Protein AF-A0A2E5SF88-F1 (afdb_monomer_lite)

Radius of gyration: 37.9 Å; chains: 1; bounding box: 74×39×95 Å

pLDDT: mean 88.35, std 12.64, range [37.78, 98.62]

Sequence (182 aa):
MEGINTLEENKKTLNQILDDYHNIEAKIIENEGEIDTSIEDLLNINKAELENKLDGYEGFVKYLDGQINYLKNMEAHYLKRRKILEKTVNNCKQSMVRALSLIESTKVKTPNYNFSLCESESWSASLDGIDRDERARLIKDGFAENIFKLSMSSLKTHYKSSPEKDVPEWIEVTKKPYIRVS

Secondary structure (DSSP, 8-state):
-------------HHHHHHHHHHHHHHHHHTTT---HHHHHHHHHHHHHHHHHHHHHHHHHHHHHHHHHHHHHHHHHHHHHHHHHHHHHHHHHHHHHHHHHHTT-SEEE-SS-EEEEEEEEEEEE-GGG--HHHHHHHHHTTSB-TT--B-HHHHHHHHTTS-GGGS-TTEEEEEEEEEEE-

Structure (mmCIF, N/CA/C/O backbone):
data_AF-A0A2E5SF88-F1
#
_entry.id   AF-A0A2E5SF88-F1
#
loop_
_atom_site.group_PDB
_atom_site.id
_atom_site.type_symbol
_atom_site.label_atom_id
_atom_site.label_alt_id
_atom_site.label_comp_id
_atom_site.label_asym_id
_atom_site.label_entity_id
_atom_site.label_seq_id
_atom_site.pdbx_PDB_ins_code
_atom_site.Cartn_x
_atom_site.Cartn_y
_atom_site.Cartn_z
_atom_site.occupancy
_atom_site.B_iso_or_equiv
_atom_site.auth_seq_id
_atom_site.auth_comp_id
_atom_site.auth_asym_id
_atom_site.auth_atom_id
_atom_site.pdbx_PDB_model_num
ATOM 1 N N . MET A 1 1 ? 13.553 14.191 47.205 1.00 39.94 1 MET A N 1
ATOM 2 C CA . MET A 1 1 ? 12.715 14.366 46.001 1.00 39.94 1 MET A CA 1
ATOM 3 C C . MET A 1 1 ? 11.989 13.048 45.776 1.00 39.94 1 MET A C 1
ATOM 5 O O . MET A 1 1 ? 12.361 12.288 44.900 1.00 39.94 1 MET A O 1
ATOM 9 N N . GLU A 1 2 ? 11.210 12.558 46.741 1.00 37.78 2 GLU A N 1
ATOM 10 C CA . GLU A 1 2 ? 9.872 13.042 47.139 1.00 37.78 2 GLU A CA 1
ATOM 11 C C . GLU A 1 2 ? 8.909 13.158 45.953 1.00 37.78 2 GLU A C 1
ATOM 13 O O . GLU A 1 2 ? 9.062 14.050 45.126 1.00 37.78 2 GLU A O 1
ATOM 18 N N . GLY A 1 3 ? 7.909 12.268 45.934 1.00 40.03 3 GLY A N 1
ATOM 19 C CA . GLY A 1 3 ? 6.603 12.564 45.348 1.00 40.03 3 GLY A CA 1
ATOM 20 C C . GLY A 1 3 ? 6.254 11.922 44.005 1.00 40.03 3 GLY A C 1
ATOM 21 O O . GLY A 1 3 ? 5.813 12.634 43.116 1.00 40.03 3 GLY A O 1
ATOM 22 N N . ILE A 1 4 ? 6.369 10.599 43.849 1.00 39.62 4 ILE A N 1
ATOM 23 C CA . ILE A 1 4 ? 5.567 9.873 42.841 1.00 39.62 4 ILE A CA 1
ATOM 24 C C . ILE A 1 4 ? 4.894 8.697 43.539 1.00 39.62 4 ILE A C 1
ATOM 26 O O . ILE A 1 4 ? 5.269 7.543 43.363 1.00 39.62 4 ILE A O 1
ATOM 30 N N . ASN A 1 5 ? 3.964 9.004 44.436 1.00 46.41 5 ASN A N 1
ATOM 31 C CA . ASN A 1 5 ? 3.056 7.997 44.957 1.00 46.41 5 ASN A CA 1
ATOM 32 C C . ASN A 1 5 ? 1.759 8.664 45.409 1.00 46.41 5 ASN A C 1
ATOM 34 O O . ASN A 1 5 ? 1.515 8.804 46.601 1.00 46.41 5 ASN A O 1
ATOM 38 N N . THR A 1 6 ? 0.962 9.131 44.453 1.00 39.78 6 THR A N 1
ATOM 39 C CA . THR A 1 6 ? -0.449 9.441 44.681 1.00 39.78 6 THR A CA 1
ATOM 40 C C . THR A 1 6 ? -1.218 9.261 43.373 1.00 39.78 6 THR A C 1
ATOM 42 O O . THR A 1 6 ? -0.854 9.842 42.353 1.00 39.78 6 THR A O 1
ATOM 45 N N . LEU A 1 7 ? -2.304 8.482 43.457 1.00 40.97 7 LEU A N 1
ATOM 46 C CA . LEU A 1 7 ? -3.331 8.210 42.439 1.00 40.97 7 LEU A CA 1
ATOM 47 C C . LEU A 1 7 ? -3.092 7.009 41.500 1.00 40.97 7 LEU A C 1
ATOM 49 O O . LEU A 1 7 ? -3.362 7.082 40.304 1.00 40.97 7 LEU A O 1
ATOM 53 N N . GLU A 1 8 ? -2.760 5.838 42.054 1.00 44.81 8 GLU A N 1
ATOM 54 C CA . GLU A 1 8 ? -3.466 4.624 41.600 1.00 44.81 8 GLU A CA 1
ATOM 55 C C . GLU A 1 8 ? -4.914 4.691 42.125 1.00 44.81 8 GLU A C 1
ATOM 57 O O . GLU A 1 8 ? -5.318 3.963 43.028 1.00 44.81 8 GLU A O 1
ATOM 62 N N . GLU A 1 9 ? -5.704 5.632 41.601 1.00 54.59 9 GLU A N 1
ATOM 63 C CA . GLU A 1 9 ? -7.156 5.523 41.696 1.00 54.59 9 GLU A CA 1
ATOM 64 C C . GLU A 1 9 ? -7.544 4.316 40.854 1.00 54.59 9 GLU A C 1
ATOM 66 O O . GLU A 1 9 ? -7.253 4.253 39.657 1.00 54.59 9 GLU A O 1
ATOM 71 N N . ASN A 1 10 ? -8.141 3.327 41.505 1.00 55.62 10 ASN A N 1
ATOM 72 C CA . ASN A 1 10 ? -8.616 2.089 40.915 1.00 55.62 10 ASN A CA 1
ATOM 73 C C . ASN A 1 10 ? -9.666 2.411 39.830 1.00 55.62 10 ASN A C 1
ATOM 75 O O . ASN A 1 10 ? -10.862 2.470 40.102 1.00 55.62 10 ASN A O 1
ATOM 79 N N . LYS A 1 11 ? -9.212 2.726 38.607 1.00 72.62 11 LYS A N 1
ATOM 80 C CA . LYS A 1 11 ? -10.065 3.177 37.502 1.00 72.62 11 LYS A CA 1
ATOM 81 C C . LYS A 1 11 ? -10.934 2.019 37.050 1.00 72.62 11 LYS A C 1
ATOM 83 O O . LYS A 1 11 ? -10.500 1.205 36.229 1.00 72.62 11 LYS A O 1
ATOM 88 N N . LYS A 1 12 ? -12.172 1.990 37.543 1.00 86.94 12 LYS A N 1
ATOM 89 C CA . LYS A 1 12 ? -13.183 1.024 37.122 1.00 86.94 12 LYS A CA 1
ATOM 90 C C . LYS A 1 12 ? -13.226 0.916 35.597 1.00 86.94 12 LYS A C 1
ATOM 92 O O . LYS A 1 12 ? -13.064 1.880 34.830 1.00 86.94 12 LYS A O 1
ATOM 97 N N . THR A 1 13 ? -13.371 -0.310 35.130 1.00 92.00 13 THR A N 1
ATOM 98 C CA . THR A 1 13 ? -13.695 -0.595 33.737 1.00 92.00 13 THR A CA 1
ATOM 99 C C . THR A 1 13 ? -15.123 -0.144 33.451 1.00 92.00 13 THR A C 1
ATOM 101 O O . THR A 1 13 ? -15.927 0.004 34.366 1.00 92.00 13 THR A O 1
ATOM 104 N N . LEU A 1 14 ? -15.451 0.062 32.172 1.00 93.25 14 LEU A N 1
ATOM 105 C CA . LEU A 1 14 ? -16.822 0.409 31.797 1.00 93.25 14 LEU A CA 1
ATOM 106 C C . LEU A 1 14 ? -17.813 -0.662 32.276 1.00 93.25 14 LEU A C 1
ATOM 108 O O . LEU A 1 14 ? -18.865 -0.322 32.790 1.00 93.25 14 LEU A O 1
ATOM 112 N N . ASN A 1 15 ? -17.444 -1.941 32.179 1.00 94.75 15 ASN A N 1
ATOM 113 C CA . ASN A 1 15 ? -18.294 -3.035 32.644 1.00 94.75 15 ASN A CA 1
ATOM 114 C C . ASN A 1 15 ? -18.521 -2.973 34.157 1.00 94.75 15 ASN A C 1
ATOM 116 O O . ASN A 1 15 ? -19.655 -3.089 34.583 1.00 94.75 15 ASN A O 1
ATOM 120 N N . GLN A 1 16 ? -17.484 -2.687 34.949 1.00 95.94 16 GLN A N 1
ATOM 121 C CA . GLN A 1 16 ? -17.639 -2.519 36.400 1.00 95.94 16 GLN A CA 1
ATOM 122 C C . GLN A 1 16 ? -18.570 -1.349 36.759 1.00 95.94 16 GLN A C 1
ATOM 124 O O . GLN A 1 16 ? -19.385 -1.481 37.659 1.00 95.94 16 GLN A O 1
ATOM 129 N N . ILE A 1 17 ? -18.495 -0.232 36.027 1.00 95.44 17 ILE A N 1
ATOM 130 C CA . ILE A 1 17 ? -19.409 0.917 36.192 1.00 95.44 17 ILE A CA 1
ATOM 131 C C . ILE A 1 17 ? -20.860 0.515 35.858 1.00 95.44 17 ILE A C 1
ATOM 133 O O . ILE A 1 17 ? -21.802 0.933 36.528 1.00 95.44 17 ILE A O 1
ATOM 137 N N . LEU A 1 18 ? -21.064 -0.311 34.828 1.00 95.62 18 LEU A N 1
ATOM 138 C CA . LEU A 1 18 ? -22.392 -0.816 34.460 1.00 95.62 18 LEU A CA 1
ATOM 139 C C . LEU A 1 18 ? -22.927 -1.832 35.478 1.00 95.62 18 LEU A C 1
ATOM 141 O O . LEU A 1 18 ? -24.095 -1.757 35.852 1.00 95.62 18 LEU A O 1
ATOM 145 N N . ASP A 1 19 ? -22.073 -2.724 35.974 1.00 96.94 19 ASP A N 1
ATOM 146 C CA . ASP A 1 19 ? -22.414 -3.657 37.050 1.00 96.94 19 ASP A CA 1
ATOM 147 C C . ASP A 1 19 ? -22.826 -2.890 38.317 1.00 96.94 19 ASP A C 1
ATOM 149 O O . ASP A 1 19 ? -23.793 -3.255 38.983 1.00 96.94 19 ASP A O 1
ATOM 153 N N . ASP A 1 20 ? -22.163 -1.769 38.615 1.00 95.88 20 ASP A N 1
ATOM 154 C CA . ASP A 1 20 ? -22.541 -0.889 39.720 1.00 95.88 20 ASP A CA 1
ATOM 155 C C . ASP A 1 20 ? -23.920 -0.248 39.517 1.00 95.88 20 ASP A C 1
ATOM 157 O O . ASP A 1 20 ? -24.683 -0.149 40.478 1.00 95.88 20 ASP A O 1
ATOM 161 N N . TYR A 1 21 ? -24.301 0.111 38.286 1.00 96.94 21 TYR A N 1
ATOM 162 C CA . TYR A 1 21 ? -25.668 0.566 38.003 1.00 96.94 21 TYR A CA 1
ATOM 163 C C . TYR A 1 21 ? -26.703 -0.529 38.272 1.00 96.94 21 TYR A C 1
ATOM 165 O O . TYR A 1 21 ? -27.726 -0.242 38.892 1.00 96.94 21 TYR A O 1
ATOM 173 N N . HIS A 1 22 ? -26.428 -1.775 37.883 1.00 95.94 22 HIS A N 1
ATOM 174 C CA . HIS A 1 22 ? -27.310 -2.907 38.187 1.00 95.94 22 HIS A CA 1
ATOM 175 C C . HIS A 1 22 ? -27.406 -3.186 39.692 1.00 95.94 22 HIS A C 1
ATOM 177 O O . HIS A 1 22 ? -28.482 -3.484 40.208 1.00 95.94 22 HIS A O 1
ATOM 183 N N . ASN A 1 23 ? -26.303 -3.033 40.427 1.00 95.94 23 ASN A N 1
ATOM 184 C CA . ASN A 1 23 ? -26.305 -3.168 41.882 1.00 95.94 23 ASN A CA 1
ATOM 185 C C . ASN A 1 23 ? -27.108 -2.049 42.564 1.00 95.94 23 ASN A C 1
ATOM 187 O O . ASN A 1 23 ? -27.794 -2.297 43.554 1.00 95.94 23 ASN A O 1
ATOM 191 N N . ILE A 1 24 ? -27.033 -0.817 42.053 1.00 95.56 24 ILE A N 1
ATOM 192 C CA . ILE A 1 24 ? -27.845 0.302 42.545 1.00 95.56 24 ILE A CA 1
ATOM 193 C C . ILE A 1 24 ? -29.329 0.060 42.241 1.00 95.56 24 ILE A C 1
ATOM 195 O O . ILE A 1 24 ? -30.166 0.265 43.115 1.00 95.56 24 ILE A O 1
ATOM 199 N N . GLU A 1 25 ? -29.658 -0.426 41.043 1.00 94.75 25 GLU A N 1
ATOM 200 C CA . GLU A 1 25 ? -31.023 -0.804 40.660 1.00 94.75 25 GLU A CA 1
ATOM 201 C C . GLU A 1 25 ? -31.607 -1.855 41.615 1.00 94.75 25 GLU A C 1
ATOM 203 O O . GLU A 1 25 ? -32.716 -1.678 42.120 1.00 94.75 25 GLU A O 1
ATOM 208 N N . ALA A 1 26 ? -30.839 -2.899 41.946 1.00 95.38 26 ALA A N 1
ATOM 209 C CA . ALA A 1 26 ? -31.253 -3.905 42.923 1.00 95.38 26 ALA A CA 1
ATOM 210 C C . ALA A 1 26 ? -31.551 -3.290 44.303 1.00 95.38 26 ALA A C 1
ATOM 212 O O . ALA A 1 26 ? -32.580 -3.600 44.897 1.00 95.38 26 ALA A O 1
ATOM 213 N N . LYS A 1 27 ? -30.712 -2.359 44.780 1.00 93.94 27 LYS A N 1
ATOM 214 C CA . LYS A 1 27 ? -30.933 -1.655 46.057 1.00 93.94 27 LYS A CA 1
ATOM 215 C C . LYS A 1 27 ? -32.193 -0.793 46.054 1.00 93.94 27 LYS A C 1
ATOM 217 O O . LYS A 1 27 ? -32.887 -0.739 47.061 1.00 93.94 27 LYS A O 1
ATOM 222 N N . ILE A 1 28 ? -32.502 -0.135 44.937 1.00 94.69 28 ILE A N 1
ATOM 223 C CA . ILE A 1 28 ? -33.742 0.642 44.793 1.00 94.69 28 ILE A CA 1
ATOM 224 C C . ILE A 1 28 ? -34.957 -0.285 44.901 1.00 94.69 28 ILE A C 1
ATOM 226 O O . ILE A 1 28 ? -35.923 0.049 45.581 1.00 94.69 28 ILE A O 1
ATOM 230 N N . ILE A 1 29 ? -34.905 -1.459 44.265 1.00 94.44 29 ILE A N 1
ATOM 231 C CA . ILE A 1 29 ? -35.978 -2.462 44.337 1.00 94.44 29 ILE A CA 1
ATOM 232 C C . ILE A 1 29 ? -36.143 -2.984 45.770 1.00 94.44 29 ILE A C 1
ATOM 234 O O . ILE A 1 29 ? -37.269 -3.097 46.252 1.00 94.44 29 ILE A O 1
ATOM 238 N N . GLU A 1 30 ? -35.036 -3.286 46.453 1.00 93.69 30 GLU A N 1
ATOM 239 C CA . GLU A 1 30 ? -35.035 -3.729 47.854 1.00 93.69 30 GLU A CA 1
ATOM 240 C C . GLU A 1 30 ? -35.595 -2.665 48.807 1.00 93.69 30 GLU A C 1
ATOM 242 O O . GLU A 1 30 ? -36.241 -3.017 49.791 1.00 93.69 30 GLU A O 1
ATOM 247 N N . ASN A 1 31 ? -35.411 -1.381 48.488 1.00 92.69 31 ASN A N 1
ATOM 248 C CA . ASN A 1 31 ? -35.942 -0.253 49.253 1.00 92.69 31 ASN A CA 1
ATOM 249 C C . ASN A 1 31 ? -37.356 0.173 48.810 1.00 92.69 31 ASN A C 1
ATOM 251 O O . ASN A 1 31 ? -37.718 1.342 48.905 1.00 92.69 31 ASN A O 1
ATOM 255 N N . GLU A 1 32 ? -38.140 -0.755 48.250 1.00 93.31 32 GLU A N 1
ATOM 256 C CA . GLU A 1 32 ? -39.517 -0.533 47.773 1.00 93.31 32 GLU A CA 1
ATOM 257 C C . GLU A 1 32 ? -39.667 0.630 46.766 1.00 93.31 32 GLU A C 1
ATOM 259 O O . GLU A 1 32 ? -40.743 1.207 46.600 1.00 93.31 32 GLU A O 1
ATOM 264 N N . GLY A 1 33 ? -38.592 0.963 46.049 1.00 88.75 33 GLY A N 1
ATOM 265 C CA . GLY A 1 33 ? -38.547 2.071 45.098 1.00 88.75 33 GLY A CA 1
ATOM 266 C C . GLY A 1 33 ? -38.230 3.438 45.712 1.00 88.75 33 GLY A C 1
ATOM 267 O O . GLY A 1 33 ? -38.213 4.426 44.976 1.00 88.75 33 GLY A O 1
ATOM 268 N N . GLU A 1 34 ? -37.964 3.528 47.018 1.00 92.00 34 GLU A N 1
ATOM 269 C CA . GLU A 1 34 ? -37.548 4.773 47.665 1.00 92.00 34 GLU A CA 1
ATOM 270 C C . GLU A 1 34 ? -36.057 5.051 47.408 1.00 92.00 34 GLU A C 1
ATOM 272 O O . GLU A 1 34 ? -35.184 4.218 47.662 1.00 92.00 34 GLU A O 1
ATOM 277 N N . ILE A 1 35 ? -35.756 6.245 46.894 1.00 91.62 35 ILE A N 1
ATOM 278 C CA . ILE A 1 35 ? -34.385 6.717 46.681 1.00 91.62 35 ILE A CA 1
ATOM 279 C C . ILE A 1 35 ? -34.006 7.574 47.882 1.00 91.62 35 ILE A C 1
ATOM 281 O O . ILE A 1 35 ? -34.397 8.738 47.976 1.00 91.62 35 ILE A O 1
ATOM 285 N N . ASP A 1 36 ? -33.262 6.979 48.807 1.00 92.12 36 ASP A N 1
ATOM 286 C CA . ASP A 1 36 ? -32.680 7.708 49.925 1.00 92.12 36 ASP A CA 1
ATOM 287 C C . ASP A 1 36 ? -31.394 8.451 49.513 1.00 92.12 36 ASP A C 1
ATOM 289 O O . ASP A 1 36 ? -30.867 8.301 48.404 1.00 92.12 36 ASP A O 1
ATOM 293 N N . THR A 1 37 ? -30.859 9.251 50.436 1.00 93.12 37 THR A N 1
ATOM 294 C CA . THR A 1 37 ? -29.630 10.024 50.210 1.00 93.12 37 THR A CA 1
ATOM 295 C C . THR A 1 37 ? -28.428 9.131 49.879 1.00 93.12 37 THR A C 1
ATOM 297 O O . THR A 1 37 ? -27.573 9.526 49.093 1.00 93.12 37 THR A O 1
ATOM 300 N N . SER A 1 38 ? -28.364 7.907 50.415 1.00 93.31 38 SER A N 1
ATOM 301 C CA . SER A 1 38 ? -27.259 6.988 50.129 1.00 93.31 38 SER A CA 1
ATOM 302 C C . SER A 1 38 ? -27.312 6.461 48.695 1.00 93.31 38 SER A C 1
ATOM 304 O O . SER A 1 38 ? -26.264 6.291 48.070 1.00 93.31 38 SER A O 1
ATOM 306 N N . ILE A 1 39 ? -28.501 6.151 48.179 1.00 93.38 39 ILE A N 1
ATOM 307 C CA . ILE A 1 39 ? -28.696 5.700 46.797 1.00 93.38 39 ILE A CA 1
ATOM 308 C C . ILE A 1 39 ? -28.409 6.851 45.829 1.00 93.38 39 ILE A C 1
ATOM 310 O O . ILE A 1 39 ? -27.750 6.642 44.808 1.00 93.38 39 ILE A O 1
ATOM 314 N N . GLU A 1 40 ? -28.851 8.064 46.159 1.00 94.81 40 GLU A N 1
ATOM 315 C CA . GLU A 1 40 ? -28.583 9.259 45.356 1.00 94.81 40 GLU A CA 1
ATOM 316 C C . GLU A 1 40 ? -27.076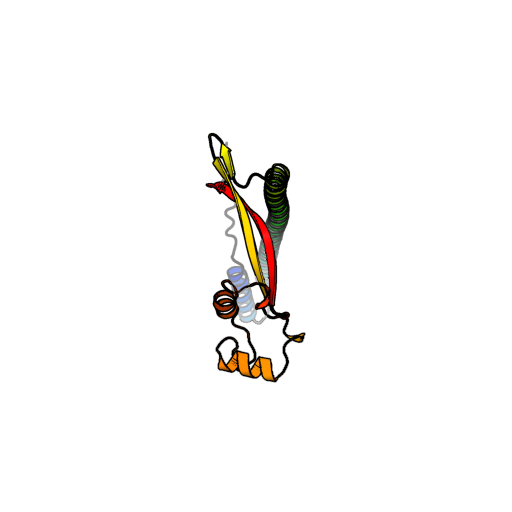 9.548 45.245 1.00 94.81 40 GLU A C 1
ATOM 318 O O . GLU A 1 40 ? -26.567 9.784 44.145 1.00 94.81 40 GLU A O 1
ATOM 323 N N . ASP A 1 41 ? -26.330 9.423 46.345 1.00 95.44 41 ASP A N 1
ATOM 324 C CA . ASP A 1 41 ? -24.871 9.562 46.342 1.00 95.44 41 ASP A CA 1
ATOM 325 C C . ASP A 1 41 ? -24.188 8.501 45.461 1.00 95.44 41 ASP A C 1
ATOM 327 O O . ASP A 1 41 ? -23.302 8.828 44.666 1.00 95.44 41 ASP A O 1
ATOM 331 N N . LEU A 1 42 ? -24.622 7.235 45.537 1.00 94.62 42 LEU A N 1
ATOM 332 C CA . LEU A 1 42 ? -24.092 6.158 44.691 1.00 94.62 42 LEU A CA 1
ATOM 333 C C . LEU A 1 42 ? -24.354 6.411 43.200 1.00 94.62 42 LEU A C 1
ATOM 335 O O . LEU A 1 42 ? -23.460 6.199 42.377 1.00 94.62 42 LEU A O 1
ATOM 339 N N . LEU A 1 43 ? -25.549 6.894 42.849 1.00 95.12 43 LEU A N 1
ATOM 340 C CA . LEU A 1 43 ? -25.894 7.270 41.475 1.00 95.12 43 LEU A CA 1
ATOM 341 C C . LEU A 1 43 ? -25.006 8.406 40.962 1.00 95.12 43 LEU A C 1
ATOM 343 O O . LEU A 1 43 ? -24.505 8.334 39.837 1.00 95.12 43 LEU A O 1
ATOM 347 N N . ASN A 1 44 ? -24.789 9.434 41.784 1.00 96.50 44 ASN A N 1
ATOM 348 C CA . ASN A 1 44 ? -23.958 10.580 41.428 1.00 96.50 44 ASN A CA 1
ATOM 349 C C . ASN A 1 44 ? -22.489 10.185 41.230 1.00 96.50 44 ASN A C 1
ATOM 351 O O . ASN A 1 44 ? -21.874 10.597 40.243 1.00 96.50 44 ASN A O 1
ATOM 355 N N . ILE A 1 45 ? -21.943 9.345 42.115 1.00 94.75 45 ILE A N 1
ATOM 356 C CA . ILE A 1 45 ? -20.577 8.822 41.986 1.00 94.75 45 ILE A CA 1
ATOM 357 C C . ILE A 1 45 ? -20.440 8.006 40.700 1.00 94.75 45 ILE A C 1
ATOM 359 O O . ILE A 1 45 ? -19.554 8.286 39.892 1.00 94.75 45 ILE A O 1
ATOM 363 N N . ASN A 1 46 ? -21.335 7.043 40.467 1.00 94.56 46 ASN A N 1
ATOM 364 C CA . ASN A 1 46 ? -21.231 6.161 39.306 1.00 94.56 46 ASN A CA 1
ATOM 365 C C . ASN A 1 46 ? -21.407 6.931 37.984 1.00 94.56 46 ASN A C 1
ATOM 367 O O . ASN A 1 46 ? -20.745 6.643 36.986 1.00 94.56 46 ASN A O 1
ATOM 371 N N . LYS A 1 47 ? -22.242 7.980 37.988 1.00 96.19 47 LYS A N 1
ATOM 372 C CA . LYS A 1 47 ? -22.375 8.907 36.859 1.00 96.19 47 LYS A CA 1
ATOM 373 C C . LYS A 1 47 ? -21.071 9.649 36.575 1.00 96.19 47 LYS A C 1
ATOM 375 O O . LYS A 1 47 ? -20.641 9.677 35.424 1.00 96.19 47 LYS A O 1
ATOM 380 N N . ALA A 1 48 ? -20.428 10.215 37.595 1.00 95.06 48 ALA A N 1
ATOM 381 C CA . ALA A 1 48 ? -19.148 10.900 37.425 1.00 95.06 48 ALA A CA 1
ATOM 382 C C . ALA A 1 48 ? -18.050 9.939 36.928 1.00 95.06 48 ALA A C 1
ATOM 384 O O . ALA A 1 48 ? -17.241 10.295 36.070 1.00 95.06 48 ALA A O 1
ATOM 385 N N . GLU A 1 49 ? -18.032 8.700 37.424 1.00 94.38 49 GLU A N 1
ATOM 386 C CA . GLU A 1 49 ? -17.117 7.657 36.951 1.00 94.38 49 GLU A CA 1
ATOM 387 C C . GLU A 1 49 ? -17.357 7.311 35.474 1.00 94.38 49 GLU A C 1
ATOM 389 O O . GLU A 1 49 ? -16.396 7.220 34.702 1.00 94.38 49 GLU A O 1
ATOM 394 N N . LEU A 1 50 ? -18.622 7.178 35.057 1.00 95.12 50 LEU A N 1
ATOM 395 C CA . LEU A 1 50 ? -18.993 6.943 33.662 1.00 95.12 50 LEU A CA 1
ATOM 396 C C . LEU A 1 50 ? -18.558 8.101 32.757 1.00 95.12 50 LEU A C 1
ATOM 398 O O . LEU A 1 50 ? -17.918 7.864 31.733 1.00 95.12 50 LEU A O 1
ATOM 402 N N . GLU A 1 51 ? -18.869 9.341 33.136 1.00 96.12 51 GLU A N 1
ATOM 403 C CA . GLU A 1 51 ? -18.503 10.544 32.379 1.00 96.12 51 GLU A CA 1
ATOM 404 C C . GLU A 1 51 ? -16.986 10.622 32.164 1.00 96.12 51 GLU A C 1
ATOM 406 O O . GLU A 1 51 ? -16.523 10.732 31.026 1.00 96.12 51 GLU A O 1
ATOM 411 N N . ASN A 1 52 ? -16.204 10.443 33.231 1.00 93.75 52 ASN A N 1
ATOM 412 C CA . ASN A 1 52 ? -14.743 10.421 33.157 1.00 93.75 52 ASN A CA 1
ATOM 413 C C . ASN A 1 52 ? -14.217 9.281 32.270 1.00 93.75 52 ASN A C 1
ATOM 415 O O . ASN A 1 52 ? -13.223 9.444 31.553 1.00 93.75 52 ASN A O 1
ATOM 419 N N . LYS A 1 53 ? -14.861 8.106 32.304 1.00 94.44 53 LYS A N 1
ATOM 420 C CA . LYS A 1 53 ? -14.455 6.961 31.481 1.00 94.44 53 LYS A CA 1
ATOM 421 C C . LYS A 1 53 ? -14.684 7.226 29.997 1.00 94.44 53 LYS A C 1
ATOM 423 O O . LYS A 1 53 ? -13.811 6.912 29.186 1.00 94.44 53 LYS A O 1
ATOM 428 N N . LEU A 1 54 ? -15.836 7.799 29.656 1.00 95.88 54 LEU A N 1
ATOM 429 C CA . LEU A 1 54 ? -16.193 8.135 28.281 1.00 95.88 54 LEU A CA 1
ATOM 430 C C . LEU A 1 54 ? -15.307 9.255 27.726 1.00 95.88 54 LEU A C 1
ATOM 432 O O . LEU A 1 54 ? -14.824 9.127 26.602 1.00 95.88 54 LEU A O 1
ATOM 436 N N . ASP A 1 55 ? -15.014 10.289 28.519 1.00 96.12 55 ASP A N 1
ATOM 437 C CA . ASP A 1 55 ? -14.093 11.359 28.113 1.00 96.12 55 ASP A CA 1
ATOM 438 C C . ASP A 1 55 ? -12.678 10.814 27.848 1.00 96.12 55 ASP A C 1
ATOM 440 O O . ASP A 1 55 ? -12.052 11.117 26.830 1.00 96.12 55 ASP A O 1
ATOM 444 N N . GLY A 1 56 ? -12.207 9.894 28.698 1.00 94.19 56 GLY A N 1
ATOM 445 C CA . GLY A 1 56 ? -10.939 9.197 28.485 1.00 94.19 56 GLY A CA 1
ATOM 446 C C . GLY A 1 56 ? -10.898 8.389 27.181 1.00 94.19 56 GLY A C 1
ATOM 447 O O . GLY A 1 56 ? -9.884 8.408 26.477 1.00 94.19 56 GLY A O 1
ATOM 448 N N . TYR A 1 57 ? -11.988 7.699 26.832 1.00 96.25 57 TYR A N 1
ATOM 449 C CA . TYR A 1 57 ? -12.090 6.999 25.550 1.00 96.25 57 TYR A CA 1
ATOM 450 C C . TYR A 1 57 ? -12.081 7.963 24.369 1.00 96.25 57 TYR A C 1
ATOM 452 O O . TYR A 1 57 ? -11.312 7.745 23.436 1.00 96.25 57 TYR A O 1
ATOM 460 N N . GLU A 1 58 ? -12.854 9.044 24.416 1.00 97.50 58 GLU A N 1
ATOM 461 C CA . GLU A 1 58 ? -12.888 10.041 23.344 1.00 97.50 58 GLU A CA 1
ATOM 462 C C . GLU A 1 58 ? -11.521 10.715 23.144 1.00 97.50 58 GLU A C 1
ATOM 464 O O . GLU A 1 58 ? -11.060 10.894 22.014 1.00 97.50 58 GLU A O 1
ATOM 469 N N . GLY A 1 59 ? -10.816 11.031 24.234 1.00 97.62 59 GLY A N 1
ATOM 470 C CA . GLY A 1 59 ? -9.448 11.544 24.177 1.00 97.62 59 GLY A CA 1
ATOM 471 C C . GLY A 1 59 ? -8.490 10.575 23.477 1.00 97.62 59 GLY A C 1
ATOM 472 O O . GLY A 1 59 ? -7.684 10.986 22.636 1.00 97.62 59 GLY A O 1
ATOM 473 N N . PHE A 1 60 ? -8.605 9.276 23.766 1.00 97.62 60 PHE A N 1
ATOM 474 C CA . PHE A 1 60 ? -7.791 8.252 23.113 1.00 97.62 60 PHE A CA 1
ATOM 475 C C . PHE A 1 60 ? -8.171 8.045 21.640 1.00 97.62 60 PHE A C 1
ATOM 477 O O . PHE A 1 60 ? -7.281 7.926 20.798 1.00 97.62 60 PHE A O 1
ATOM 484 N N . VAL A 1 61 ? -9.464 8.077 21.304 1.00 98.38 61 VAL A N 1
ATOM 485 C CA . VAL A 1 61 ? -9.953 8.031 19.915 1.00 98.38 61 VAL A CA 1
ATOM 486 C C . VAL A 1 61 ? -9.369 9.190 19.108 1.00 98.38 61 VAL A C 1
ATOM 488 O O . VAL A 1 61 ? -8.727 8.954 18.086 1.00 98.38 61 VAL A O 1
ATOM 491 N N . LYS A 1 62 ? -9.464 10.428 19.609 1.00 98.44 62 LYS A N 1
ATOM 492 C CA . LYS A 1 62 ? -8.872 11.613 18.961 1.00 98.44 62 LYS A CA 1
ATOM 493 C C . LYS A 1 62 ? -7.365 11.489 18.763 1.00 98.44 62 LYS A C 1
ATOM 495 O O . LYS A 1 62 ? -6.839 11.884 17.719 1.00 98.44 62 LYS A O 1
ATOM 500 N N . TYR A 1 63 ? -6.657 10.943 19.752 1.00 98.06 63 TYR A N 1
ATOM 501 C CA . TYR A 1 63 ? -5.228 10.671 19.627 1.00 98.06 63 TYR A CA 1
ATOM 502 C C . TYR A 1 63 ? -4.943 9.690 18.482 1.00 98.06 63 TYR A C 1
ATOM 504 O O . TYR A 1 63 ? -4.100 9.980 17.627 1.00 98.06 63 TYR A O 1
ATOM 512 N N . LEU A 1 64 ? -5.661 8.563 18.431 1.00 98.50 64 LEU A N 1
ATOM 513 C CA . LEU A 1 64 ? -5.505 7.557 17.381 1.00 98.50 64 LEU A CA 1
ATOM 514 C C . LEU A 1 64 ? -5.849 8.117 15.997 1.00 98.50 64 LEU A C 1
ATOM 516 O O . LEU A 1 64 ? -5.086 7.900 15.056 1.00 98.50 64 LEU A O 1
ATOM 520 N N . ASP A 1 65 ? -6.917 8.901 15.872 1.00 98.62 65 ASP A N 1
ATOM 521 C CA . ASP A 1 65 ? -7.276 9.580 14.623 1.00 98.62 65 ASP A CA 1
ATOM 522 C C . ASP A 1 65 ? -6.165 10.523 14.143 1.00 98.62 65 ASP A C 1
ATOM 524 O O . ASP A 1 65 ? -5.838 10.569 12.951 1.00 98.62 65 ASP A O 1
ATOM 528 N N . GLY A 1 66 ? -5.518 11.234 15.071 1.00 98.50 66 GLY A N 1
ATOM 529 C CA . GLY A 1 66 ? -4.328 12.033 14.788 1.00 98.50 66 GLY A CA 1
ATOM 530 C C . GLY A 1 66 ? -3.183 11.196 14.204 1.00 98.50 66 GLY A C 1
ATOM 531 O O . GLY A 1 66 ? -2.610 11.565 13.174 1.00 98.50 66 GLY A O 1
ATOM 532 N N . GLN A 1 67 ? -2.886 10.042 14.813 1.00 98.56 67 GLN A N 1
ATOM 533 C CA . GLN A 1 67 ? -1.854 9.117 14.324 1.00 98.56 67 GLN A CA 1
ATOM 534 C C . GLN A 1 67 ? -2.204 8.554 12.938 1.00 98.56 67 GLN A C 1
ATOM 536 O O . GLN A 1 67 ? -1.354 8.526 12.045 1.00 98.56 67 GLN A O 1
ATOM 541 N N . ILE A 1 68 ? -3.463 8.163 12.720 1.00 98.56 68 ILE A N 1
ATOM 542 C CA . ILE A 1 68 ? -3.955 7.661 11.430 1.00 98.56 68 ILE A CA 1
ATOM 543 C C . ILE A 1 68 ? -3.758 8.714 10.336 1.00 98.56 68 ILE A C 1
ATOM 545 O O . ILE A 1 68 ? -3.234 8.411 9.262 1.00 98.56 68 ILE A O 1
ATOM 549 N N . ASN A 1 69 ? -4.147 9.962 10.598 1.00 98.62 69 ASN A N 1
ATOM 550 C CA . ASN A 1 69 ? -4.009 11.046 9.628 1.00 98.62 69 ASN A CA 1
ATOM 551 C C . ASN A 1 69 ? -2.542 11.365 9.319 1.00 98.62 69 ASN A C 1
ATOM 553 O O . ASN A 1 69 ? -2.187 11.581 8.158 1.00 98.62 69 ASN A O 1
ATOM 557 N N . TYR A 1 70 ? -1.671 11.337 10.329 1.00 98.44 70 TYR A N 1
ATOM 558 C CA . TYR A 1 70 ? -0.232 11.475 10.126 1.00 98.44 70 TYR A CA 1
ATOM 559 C C . TYR A 1 70 ? 0.318 10.391 9.186 1.00 98.44 70 TYR A C 1
ATOM 561 O O . TYR A 1 70 ? 1.004 10.708 8.208 1.00 98.44 70 TYR A O 1
ATOM 569 N N . LEU A 1 71 ? -0.032 9.124 9.426 1.00 98.56 71 LEU A N 1
ATOM 570 C CA . LEU A 1 71 ? 0.423 8.002 8.604 1.00 98.56 71 LEU A CA 1
ATOM 571 C C . LEU A 1 71 ? -0.073 8.104 7.158 1.00 98.56 71 LEU A C 1
ATOM 573 O O . LEU A 1 71 ? 0.727 7.942 6.236 1.00 98.56 71 LEU A O 1
ATOM 577 N N . LYS A 1 72 ? -1.344 8.466 6.943 1.00 98.56 72 LYS A N 1
ATOM 578 C CA . LYS A 1 72 ? -1.900 8.705 5.597 1.00 98.56 72 LYS A CA 1
ATOM 579 C C . LYS A 1 72 ? -1.120 9.780 4.835 1.00 98.56 72 LYS A C 1
ATOM 581 O O . LYS A 1 72 ? -0.805 9.614 3.655 1.00 98.56 72 LYS A O 1
ATOM 586 N N . ASN A 1 73 ? -0.760 10.871 5.510 1.00 98.31 73 ASN A N 1
ATOM 587 C CA . ASN A 1 73 ? 0.027 11.945 4.904 1.00 98.31 73 ASN A CA 1
ATOM 588 C C . ASN A 1 73 ? 1.446 11.484 4.541 1.00 98.31 73 ASN A C 1
ATOM 590 O O . AS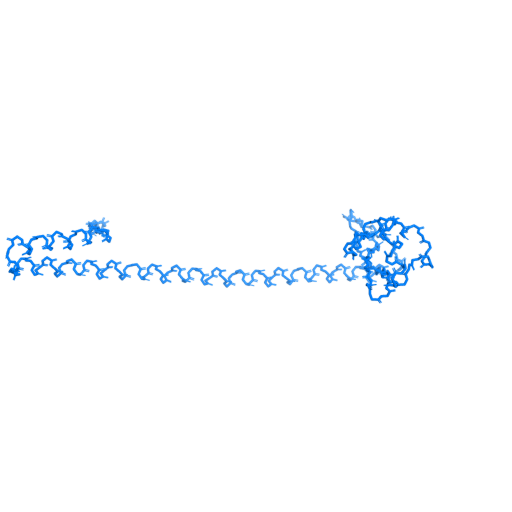N A 1 73 ? 1.957 11.826 3.469 1.00 98.31 73 ASN A O 1
ATOM 594 N N . MET A 1 74 ? 2.081 10.685 5.402 1.00 98.19 74 MET A N 1
ATOM 595 C CA . MET A 1 74 ? 3.399 10.111 5.122 1.00 98.19 74 MET A CA 1
ATOM 596 C C . MET A 1 74 ? 3.360 9.134 3.948 1.00 98.19 74 MET A C 1
ATOM 598 O O . MET A 1 74 ? 4.206 9.222 3.057 1.00 98.19 74 MET A O 1
ATOM 602 N N . GLU A 1 75 ? 2.362 8.256 3.892 1.00 98.38 75 GLU A N 1
ATOM 603 C CA . GLU A 1 75 ? 2.165 7.337 2.773 1.00 98.38 75 GLU A CA 1
ATOM 604 C C . GLU A 1 75 ? 2.037 8.099 1.447 1.00 98.38 75 GLU A C 1
ATOM 606 O O . GLU A 1 75 ? 2.766 7.817 0.491 1.00 98.38 75 GLU A O 1
ATOM 611 N N . ALA A 1 76 ? 1.191 9.133 1.404 1.00 98.12 76 ALA A N 1
ATOM 612 C CA . ALA A 1 76 ? 1.026 9.975 0.223 1.00 98.12 76 ALA A CA 1
ATOM 613 C C . ALA A 1 76 ? 2.342 10.662 -0.194 1.00 98.12 76 ALA A C 1
ATOM 615 O O . ALA A 1 76 ? 2.689 10.698 -1.383 1.00 98.12 76 ALA A O 1
ATOM 616 N N . HIS A 1 77 ? 3.109 11.173 0.774 1.00 98.06 77 HIS A N 1
ATOM 617 C CA . HIS A 1 77 ? 4.409 11.795 0.529 1.00 98.06 77 HIS A CA 1
ATOM 618 C C . HIS A 1 77 ? 5.420 10.803 -0.069 1.00 98.06 77 HIS A C 1
ATOM 620 O O . HIS A 1 77 ? 6.045 11.090 -1.098 1.00 98.06 77 HIS A O 1
ATOM 626 N N . TYR A 1 78 ? 5.558 9.615 0.523 1.00 98.38 78 TYR A N 1
ATOM 627 C CA . TYR A 1 78 ? 6.486 8.597 0.032 1.00 98.38 78 TYR A CA 1
ATOM 628 C C . TYR A 1 78 ? 6.056 8.015 -1.311 1.00 98.38 78 TYR A C 1
ATOM 630 O O . TYR A 1 78 ? 6.909 7.802 -2.173 1.00 98.38 78 TYR A O 1
ATOM 638 N N . LEU A 1 79 ? 4.754 7.852 -1.553 1.00 98.38 79 LEU A N 1
ATOM 639 C CA . LEU A 1 79 ? 4.231 7.449 -2.855 1.00 98.38 79 LEU A CA 1
ATOM 640 C C . LEU A 1 79 ? 4.611 8.461 -3.943 1.00 98.38 79 LEU A C 1
ATOM 642 O O . LEU A 1 79 ? 5.088 8.075 -5.014 1.00 98.38 79 LEU A O 1
ATOM 646 N N . LYS A 1 80 ? 4.449 9.763 -3.671 1.00 98.31 80 LYS A N 1
ATOM 647 C CA . LYS A 1 80 ? 4.873 10.826 -4.592 1.00 98.31 80 LYS A CA 1
ATOM 648 C C . LYS A 1 80 ? 6.378 10.762 -4.850 1.00 98.31 80 LYS A C 1
ATOM 650 O O . LYS A 1 80 ? 6.801 10.812 -6.005 1.00 98.31 80 LYS A O 1
ATOM 655 N N . ARG A 1 81 ? 7.187 10.607 -3.797 1.00 98.25 81 ARG A N 1
ATOM 656 C CA . ARG A 1 81 ? 8.650 10.511 -3.913 1.00 98.25 81 ARG A CA 1
ATOM 657 C C . ARG A 1 81 ? 9.081 9.286 -4.721 1.00 98.25 81 ARG A C 1
ATOM 659 O O . ARG A 1 81 ? 9.925 9.424 -5.603 1.00 98.25 81 ARG A O 1
ATOM 666 N N . ARG A 1 82 ? 8.463 8.124 -4.493 1.00 98.50 82 ARG A N 1
ATOM 667 C CA . ARG A 1 82 ? 8.706 6.897 -5.267 1.00 98.50 82 ARG A CA 1
ATOM 668 C C . ARG A 1 82 ? 8.434 7.121 -6.753 1.00 98.50 82 ARG A C 1
ATOM 670 O O . ARG A 1 82 ? 9.313 6.857 -7.566 1.00 98.50 82 ARG A O 1
ATOM 677 N N . LYS A 1 83 ? 7.278 7.701 -7.101 1.00 98.38 83 LYS A N 1
ATOM 678 C CA . LYS A 1 83 ? 6.917 8.013 -8.498 1.00 98.38 83 LYS A CA 1
ATOM 679 C C . LYS A 1 83 ? 7.917 8.958 -9.172 1.00 98.38 83 LYS A C 1
ATOM 681 O O . LYS A 1 83 ? 8.221 8.793 -10.351 1.00 98.38 83 LYS A O 1
ATOM 686 N N . ILE A 1 84 ? 8.448 9.943 -8.440 1.00 98.44 84 ILE A N 1
ATOM 687 C CA . ILE A 1 84 ? 9.499 10.836 -8.957 1.00 98.44 84 ILE A CA 1
ATOM 688 C C . ILE A 1 84 ? 10.777 10.045 -9.254 1.00 98.44 84 ILE A C 1
ATOM 690 O O . ILE A 1 84 ? 11.344 10.201 -10.332 1.00 98.44 84 ILE A O 1
ATOM 694 N N . LEU A 1 85 ? 11.214 9.174 -8.340 1.00 98.38 85 LEU A N 1
ATOM 695 C CA . LEU A 1 85 ? 12.406 8.344 -8.539 1.00 98.38 85 LEU A CA 1
ATOM 696 C C . LEU A 1 85 ? 12.240 7.376 -9.717 1.00 98.38 85 LEU A C 1
ATOM 698 O O . LEU A 1 85 ? 13.123 7.302 -10.567 1.00 98.38 85 LEU A O 1
ATOM 702 N N . GLU A 1 86 ? 11.095 6.698 -9.818 1.00 98.31 86 GLU A N 1
ATOM 703 C CA . GLU A 1 86 ? 10.745 5.828 -10.950 1.00 98.31 86 GLU A CA 1
ATOM 704 C C . GLU A 1 86 ? 10.811 6.594 -12.281 1.00 98.31 86 GLU A C 1
ATOM 706 O O . GLU A 1 86 ? 11.435 6.133 -13.242 1.00 98.31 86 GLU A O 1
ATOM 711 N N . LYS A 1 87 ? 10.233 7.803 -12.327 1.00 98.25 87 LYS A N 1
ATOM 712 C CA . LYS A 1 87 ? 10.280 8.675 -13.508 1.00 98.25 87 LYS A CA 1
ATOM 713 C C . LYS A 1 87 ? 11.712 9.071 -13.861 1.00 98.25 87 LYS A C 1
ATOM 715 O O . LYS A 1 87 ? 12.081 9.011 -15.031 1.00 98.25 87 LYS A O 1
ATOM 720 N N . THR A 1 88 ? 12.522 9.446 -12.876 1.00 98.25 88 THR A N 1
ATOM 721 C CA . THR A 1 88 ? 13.929 9.808 -13.090 1.00 98.25 88 THR A CA 1
ATOM 722 C C . THR A 1 88 ? 14.731 8.627 -13.628 1.00 98.25 88 THR A C 1
ATOM 724 O O . THR A 1 88 ? 15.440 8.784 -14.617 1.00 98.25 88 THR A O 1
ATOM 727 N N . VAL A 1 89 ? 14.567 7.428 -13.06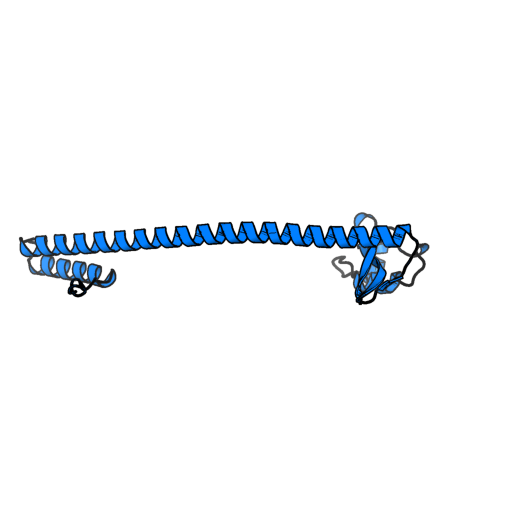0 1.00 97.12 89 VAL A N 1
ATOM 728 C CA . VAL A 1 89 ? 15.206 6.203 -13.571 1.00 97.12 89 VAL A CA 1
ATOM 729 C C . VAL A 1 89 ? 14.801 5.941 -15.021 1.00 97.12 89 VAL A C 1
ATOM 731 O O . VAL A 1 89 ? 15.663 5.663 -15.856 1.00 97.12 89 VAL A O 1
ATOM 734 N N . ASN A 1 90 ? 13.509 6.057 -15.344 1.00 96.06 90 ASN A N 1
ATOM 735 C CA . ASN A 1 90 ? 13.033 5.881 -16.713 1.00 96.06 90 ASN A CA 1
ATOM 736 C C . ASN A 1 90 ? 13.644 6.922 -17.661 1.00 96.06 90 ASN A C 1
ATOM 738 O O . ASN A 1 90 ? 14.152 6.556 -18.716 1.00 96.06 90 ASN A O 1
ATOM 742 N N . ASN A 1 91 ? 13.670 8.196 -17.267 1.00 97.62 91 ASN A N 1
ATOM 743 C CA . ASN A 1 91 ? 14.285 9.262 -18.056 1.00 97.62 91 ASN A CA 1
ATOM 744 C C . ASN A 1 91 ? 15.772 8.988 -18.313 1.00 97.62 91 ASN A C 1
ATOM 746 O O . ASN A 1 91 ? 16.214 9.110 -19.450 1.00 97.62 91 ASN A O 1
ATOM 750 N N . CYS A 1 92 ? 16.530 8.551 -17.301 1.00 96.94 92 CYS A N 1
ATOM 751 C CA . CYS A 1 92 ? 17.934 8.175 -17.469 1.00 96.94 92 CYS A CA 1
ATOM 752 C C . CYS A 1 92 ? 18.098 7.040 -18.487 1.00 96.94 92 CYS A C 1
ATOM 754 O O . CYS A 1 92 ? 18.921 7.148 -19.392 1.00 96.94 92 CYS A O 1
ATOM 756 N N . LYS A 1 93 ? 17.282 5.981 -18.395 1.00 95.19 93 LYS A N 1
ATOM 757 C CA . LYS A 1 93 ? 17.306 4.872 -19.364 1.00 95.19 93 LYS A CA 1
ATOM 758 C C . LYS A 1 93 ? 16.975 5.342 -20.779 1.00 95.19 93 LYS A C 1
ATOM 760 O O . LYS A 1 93 ? 17.658 4.946 -21.716 1.00 95.19 93 LYS A O 1
ATOM 765 N N . GLN A 1 94 ? 15.970 6.203 -20.939 1.00 95.38 94 GLN A N 1
ATOM 766 C CA . GLN A 1 94 ? 15.607 6.767 -22.242 1.00 95.38 94 GLN A CA 1
ATOM 767 C C . GLN A 1 94 ? 16.724 7.644 -22.815 1.00 95.38 94 GLN A C 1
ATOM 769 O O . GLN A 1 94 ? 17.028 7.550 -24.001 1.00 95.38 94 GLN A O 1
ATOM 774 N N . SER A 1 95 ? 17.389 8.448 -21.983 1.00 95.94 95 SER A N 1
ATOM 775 C CA . SER A 1 95 ? 18.570 9.209 -22.398 1.00 95.94 95 SER A CA 1
ATOM 776 C C . SER A 1 95 ? 19.706 8.292 -22.852 1.00 95.94 95 SER A C 1
ATOM 778 O O . SER A 1 95 ? 20.327 8.570 -23.873 1.00 95.94 95 SER A O 1
ATOM 780 N N . MET A 1 96 ? 19.942 7.173 -22.156 1.00 95.12 96 MET A N 1
ATOM 781 C CA . MET A 1 96 ? 20.932 6.176 -22.579 1.00 95.12 96 MET A CA 1
ATOM 782 C C . MET A 1 96 ? 20.551 5.525 -23.918 1.00 95.12 96 MET A C 1
ATOM 784 O O . MET A 1 96 ? 21.402 5.432 -24.796 1.00 95.12 96 MET A O 1
ATOM 788 N N . VAL A 1 97 ? 19.282 5.134 -24.113 1.00 94.88 97 VAL A N 1
ATOM 789 C CA . VAL A 1 97 ? 18.783 4.625 -25.408 1.00 94.88 97 VAL A CA 1
ATOM 790 C C . VAL A 1 97 ? 19.060 5.629 -26.523 1.00 94.88 97 VAL A C 1
ATOM 792 O O . VAL A 1 97 ? 19.642 5.261 -27.541 1.00 94.88 97 VAL A O 1
ATOM 795 N N . ARG A 1 98 ? 18.680 6.898 -26.325 1.00 94.06 98 ARG A N 1
ATOM 796 C CA . ARG A 1 98 ? 18.892 7.967 -27.312 1.00 94.06 98 ARG A CA 1
ATOM 797 C C . ARG A 1 98 ? 20.369 8.153 -27.632 1.00 94.06 98 ARG A C 1
ATOM 799 O O . ARG A 1 98 ? 20.711 8.264 -28.800 1.00 94.06 98 ARG A O 1
ATOM 806 N N . ALA A 1 99 ? 21.229 8.153 -26.615 1.00 94.06 99 ALA A N 1
ATOM 807 C CA . ALA A 1 99 ? 22.666 8.305 -26.798 1.00 94.06 99 ALA A CA 1
ATOM 808 C C . ALA A 1 99 ? 23.260 7.158 -27.626 1.00 94.06 99 ALA A C 1
ATOM 810 O O . ALA A 1 99 ? 23.940 7.433 -28.607 1.00 94.06 99 ALA A O 1
ATOM 811 N N . LEU A 1 100 ? 22.964 5.894 -27.281 1.00 93.06 100 LEU A N 1
ATOM 812 C CA . LEU A 1 100 ? 23.446 4.735 -28.046 1.00 93.06 100 LEU A CA 1
ATOM 813 C C . LEU A 1 100 ? 22.895 4.719 -29.479 1.00 93.06 100 LEU A C 1
ATOM 815 O O . LEU A 1 100 ? 23.634 4.412 -30.409 1.00 93.06 100 LEU A O 1
ATOM 819 N N . SER A 1 101 ? 21.628 5.104 -29.657 1.00 90.88 101 SER A N 1
ATOM 820 C CA . SER A 1 101 ? 20.999 5.190 -30.982 1.00 90.88 101 SER A CA 1
ATOM 821 C C . SER A 1 101 ? 21.645 6.273 -31.851 1.00 90.88 101 SER A C 1
ATOM 823 O O . SER A 1 101 ? 21.855 6.051 -33.035 1.00 90.88 101 SER A O 1
ATOM 825 N N . LEU A 1 102 ? 21.994 7.428 -31.268 1.00 93.06 102 LEU A N 1
ATOM 826 C CA . LEU A 1 102 ? 22.614 8.550 -31.985 1.00 93.06 102 LEU A CA 1
ATOM 827 C C . LEU A 1 102 ? 24.018 8.219 -32.500 1.00 93.06 102 LEU A C 1
ATOM 829 O O . LEU A 1 102 ? 24.403 8.683 -33.565 1.00 93.06 102 LEU A O 1
ATOM 833 N N . ILE A 1 103 ? 24.786 7.442 -31.735 1.00 92.56 103 ILE A N 1
ATOM 834 C CA . ILE A 1 103 ? 26.141 7.022 -32.119 1.00 92.56 103 ILE A CA 1
ATOM 835 C C . ILE A 1 103 ? 26.151 5.704 -32.909 1.00 92.56 103 ILE A C 1
ATOM 837 O O . ILE A 1 103 ? 27.223 5.140 -33.112 1.00 92.56 103 ILE A O 1
ATOM 841 N N . GLU A 1 104 ? 24.972 5.181 -33.270 1.00 89.62 104 GLU A N 1
ATOM 842 C CA . GLU A 1 104 ? 24.771 3.899 -33.967 1.00 89.62 104 GLU A CA 1
ATOM 843 C C . GLU A 1 104 ? 25.478 2.702 -33.298 1.00 89.62 104 GLU A C 1
ATOM 845 O O . GLU A 1 104 ? 25.788 1.689 -33.927 1.00 89.62 104 GLU A O 1
ATOM 850 N N . SER A 1 105 ? 25.718 2.788 -31.986 1.00 89.81 105 SER A N 1
ATOM 851 C CA . SER A 1 105 ? 26.381 1.730 -31.232 1.00 89.81 105 SER A CA 1
ATOM 852 C C . SER A 1 105 ? 25.357 0.859 -30.528 1.00 89.81 105 SER A C 1
ATOM 854 O O . SER A 1 105 ? 24.557 1.321 -29.714 1.00 89.81 105 SER A O 1
ATOM 856 N N . THR A 1 106 ? 25.423 -0.444 -30.786 1.00 89.50 106 THR A N 1
ATOM 857 C CA . THR A 1 106 ? 24.559 -1.426 -30.123 1.00 89.50 106 THR A CA 1
ATOM 858 C C . THR A 1 106 ? 25.088 -1.841 -28.752 1.00 89.50 106 THR A C 1
ATOM 860 O O . THR A 1 106 ? 24.324 -2.378 -27.947 1.00 89.50 106 THR A O 1
ATOM 863 N N . LYS A 1 107 ? 26.377 -1.605 -28.454 1.00 92.62 107 LYS A N 1
ATOM 864 C CA . LYS A 1 107 ? 27.022 -2.021 -27.200 1.00 92.62 107 LYS A CA 1
ATOM 865 C C . LYS A 1 107 ? 28.110 -1.049 -26.756 1.00 92.62 107 LYS A C 1
ATOM 867 O O . LYS A 1 107 ? 28.967 -0.656 -27.539 1.00 92.62 107 LYS A O 1
ATOM 872 N N . VAL A 1 108 ? 28.133 -0.743 -25.461 1.00 94.62 108 VAL A N 1
ATOM 873 C CA . VAL A 1 108 ? 29.174 0.081 -24.834 1.00 94.62 108 VAL A CA 1
ATOM 874 C C . VAL A 1 108 ? 29.668 -0.617 -23.575 1.00 94.62 108 VAL A C 1
ATOM 876 O O . VAL A 1 108 ? 28.879 -0.962 -22.699 1.00 94.62 108 VAL A O 1
ATOM 879 N N . LYS A 1 109 ? 30.981 -0.817 -23.470 1.00 94.25 109 LYS A N 1
ATOM 880 C CA . LYS A 1 109 ? 31.625 -1.383 -22.283 1.00 94.25 109 LYS A CA 1
ATOM 881 C C . LYS A 1 109 ? 32.318 -0.281 -21.495 1.00 94.25 109 LYS A C 1
ATOM 883 O O . LYS A 1 109 ? 33.054 0.521 -22.058 1.00 94.25 109 LYS A O 1
ATOM 888 N N . THR A 1 110 ? 32.089 -0.265 -20.191 1.00 94.00 110 THR A N 1
ATOM 889 C CA . THR A 1 110 ? 32.746 0.631 -19.233 1.00 94.00 110 THR A CA 1
ATOM 890 C C . THR A 1 110 ? 33.482 -0.205 -18.181 1.00 94.00 110 THR A C 1
ATOM 892 O O . THR A 1 110 ? 33.276 -1.420 -18.139 1.00 94.00 110 THR A O 1
ATOM 895 N N . PRO A 1 111 ? 34.311 0.399 -17.309 1.00 96.56 111 PRO A N 1
ATOM 896 C CA . PRO A 1 111 ? 34.992 -0.346 -16.248 1.00 96.56 111 PRO A CA 1
ATOM 897 C C . PRO A 1 111 ? 34.040 -1.113 -15.320 1.00 96.56 111 PRO A C 1
ATOM 899 O O . PRO A 1 111 ? 34.384 -2.194 -14.859 1.00 96.56 111 PRO A O 1
ATOM 902 N N . ASN A 1 112 ? 32.840 -0.570 -15.082 1.0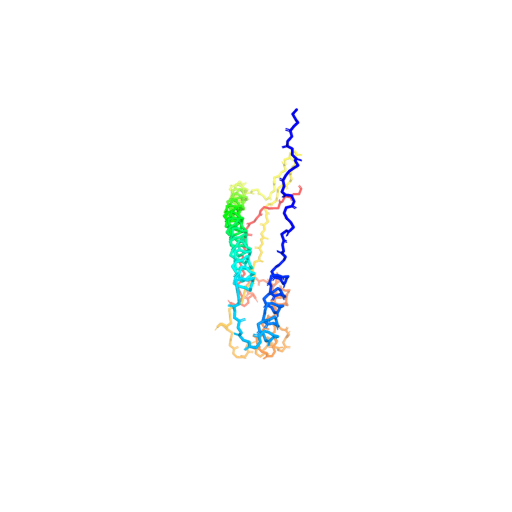0 94.56 112 ASN A N 1
ATOM 903 C CA . ASN A 1 112 ? 31.898 -1.106 -14.096 1.00 94.56 112 ASN A CA 1
ATOM 904 C C . ASN A 1 112 ? 30.697 -1.836 -14.716 1.00 94.56 112 ASN A C 1
ATOM 906 O O . ASN A 1 112 ? 30.053 -2.619 -14.029 1.00 94.56 112 ASN A O 1
ATOM 910 N N . TYR A 1 113 ? 30.363 -1.566 -15.983 1.00 95.81 113 TYR A N 1
ATOM 911 C CA . TYR A 1 113 ? 29.118 -2.037 -16.599 1.00 95.81 113 TYR A CA 1
ATOM 912 C C . TYR A 1 113 ? 29.263 -2.287 -18.098 1.00 95.81 113 TYR A C 1
ATOM 914 O O . TYR A 1 113 ? 29.956 -1.537 -18.797 1.00 95.81 113 TYR A O 1
ATOM 922 N N . ASN A 1 114 ? 28.519 -3.269 -18.607 1.00 95.00 114 ASN A N 1
ATOM 923 C CA . ASN A 1 114 ? 28.306 -3.466 -20.036 1.00 95.00 114 ASN A CA 1
ATOM 924 C C . ASN A 1 114 ? 26.873 -3.071 -20.403 1.00 95.00 114 ASN A C 1
ATOM 926 O O . ASN A 1 114 ? 25.908 -3.613 -19.868 1.00 95.00 114 ASN A O 1
ATOM 930 N N . PHE A 1 115 ? 26.738 -2.145 -21.345 1.00 95.56 115 PHE A N 1
ATOM 931 C CA . PHE A 1 115 ? 25.465 -1.658 -21.858 1.00 95.56 115 PHE A CA 1
ATOM 932 C C . PHE A 1 115 ? 25.196 -2.278 -23.223 1.00 95.56 115 PHE A C 1
ATOM 934 O O . PHE A 1 115 ? 26.081 -2.320 -24.077 1.00 95.56 115 PHE A O 1
ATOM 941 N N . SER A 1 116 ? 23.973 -2.748 -23.441 1.00 94.81 116 SER A N 1
ATOM 942 C CA . SER A 1 116 ? 23.496 -3.213 -24.743 1.00 94.81 116 SER A CA 1
ATOM 943 C C . SER A 1 116 ? 22.167 -2.546 -25.072 1.00 94.81 116 SER A C 1
ATOM 945 O O . SER A 1 116 ? 21.249 -2.557 -24.247 1.00 94.81 116 SER A O 1
ATOM 947 N N . LEU A 1 117 ? 22.065 -1.984 -26.274 1.00 93.94 117 LEU A N 1
ATOM 948 C CA . LEU A 1 117 ? 20.803 -1.547 -26.850 1.00 93.94 117 LEU A CA 1
ATOM 949 C C . LEU A 1 117 ? 20.051 -2.788 -27.336 1.00 93.94 117 LEU A C 1
ATOM 951 O O . LEU A 1 117 ? 20.582 -3.603 -28.089 1.00 93.94 117 LEU A O 1
ATOM 955 N N . CYS A 1 118 ? 18.837 -2.972 -26.837 1.00 90.88 118 CYS A N 1
ATOM 956 C CA . CYS A 1 118 ? 17.981 -4.106 -27.158 1.00 90.88 118 CYS A CA 1
ATOM 957 C C . CYS A 1 118 ? 16.598 -3.605 -27.556 1.00 90.88 118 CYS A C 1
ATOM 959 O O . CYS A 1 118 ? 16.196 -2.502 -27.188 1.00 90.88 118 CYS A O 1
ATOM 961 N N . GLU A 1 119 ? 15.843 -4.448 -28.249 1.00 90.06 119 GLU A N 1
ATOM 962 C CA . GLU A 1 119 ? 14.455 -4.174 -28.595 1.00 90.06 119 GLU A CA 1
ATOM 963 C C . GLU A 1 119 ? 13.534 -5.126 -27.846 1.00 90.06 119 GLU A C 1
ATOM 965 O O . GLU A 1 119 ? 13.788 -6.326 -27.725 1.00 90.06 119 GLU A O 1
ATOM 970 N N . SER A 1 120 ? 12.472 -4.561 -27.288 1.00 88.88 120 SER A N 1
ATOM 971 C CA . SER A 1 120 ? 11.374 -5.315 -26.702 1.00 88.88 120 SER A CA 1
ATOM 972 C C . SER A 1 120 ? 10.185 -5.271 -27.648 1.00 88.88 120 SER A C 1
ATOM 974 O O . SER A 1 120 ? 9.865 -4.216 -28.191 1.00 88.88 120 SER A O 1
ATOM 976 N N . GLU A 1 121 ? 9.527 -6.409 -27.833 1.00 87.88 121 GLU A N 1
ATOM 977 C CA . GLU A 1 121 ? 8.338 -6.530 -28.674 1.00 87.88 121 GLU A CA 1
ATOM 978 C C . GLU A 1 121 ? 7.098 -6.726 -27.807 1.00 87.88 121 GLU A C 1
ATOM 980 O O . GLU A 1 121 ? 7.010 -7.690 -27.032 1.00 87.88 121 GLU A O 1
ATOM 985 N N . SER A 1 122 ? 6.126 -5.837 -27.979 1.00 85.75 122 SER A N 1
ATOM 986 C CA . SER A 1 122 ? 4.770 -5.992 -27.461 1.00 85.75 122 SER A CA 1
ATOM 987 C C . SER A 1 122 ? 3.864 -6.462 -28.589 1.00 85.75 122 SER A C 1
ATOM 989 O O . SER A 1 122 ? 3.880 -5.866 -29.659 1.00 85.75 122 SER A O 1
ATOM 991 N N . TRP A 1 123 ? 3.091 -7.514 -28.335 1.00 86.44 123 TRP A N 1
ATOM 992 C CA . TRP A 1 123 ? 2.156 -8.101 -29.293 1.00 86.44 123 TRP A CA 1
ATOM 993 C C . TRP A 1 123 ? 0.733 -7.859 -28.780 1.00 86.44 123 TRP A C 1
ATOM 995 O O . TRP A 1 123 ? 0.436 -8.215 -27.637 1.00 86.44 123 TRP A O 1
ATOM 1005 N N . SER A 1 124 ? -0.126 -7.267 -29.602 1.00 85.06 124 SER A N 1
ATOM 1006 C CA . SER A 1 124 ? -1.558 -7.064 -29.349 1.00 85.06 124 SER A CA 1
ATOM 1007 C C . SER A 1 124 ? -2.376 -7.526 -30.551 1.00 85.06 124 SER A C 1
ATOM 1009 O O . SER A 1 124 ? -1.836 -7.692 -31.639 1.00 85.06 124 SER A O 1
ATOM 1011 N N . ALA A 1 125 ? -3.668 -7.782 -30.348 1.00 84.25 125 ALA A N 1
ATOM 1012 C CA . ALA A 1 125 ? -4.576 -8.186 -31.412 1.00 84.25 125 ALA A CA 1
ATOM 1013 C C . ALA A 1 125 ? -5.852 -7.336 -31.379 1.00 84.25 125 ALA A C 1
ATOM 1015 O O . ALA A 1 125 ? -6.451 -7.169 -30.314 1.00 84.25 125 ALA A O 1
ATOM 1016 N N . SER A 1 126 ? -6.263 -6.821 -32.536 1.00 81.88 126 SER A N 1
ATOM 1017 C CA . SER A 1 126 ? -7.510 -6.087 -32.733 1.00 81.88 126 SER A CA 1
ATOM 1018 C C . SER A 1 126 ? -8.611 -7.048 -33.178 1.00 81.88 126 SER A C 1
ATOM 1020 O O . SER A 1 126 ? -8.562 -7.613 -34.267 1.00 81.88 126 SER A O 1
ATOM 1022 N N . LEU A 1 127 ? -9.616 -7.257 -32.326 1.00 79.06 127 LEU A N 1
ATOM 1023 C CA . LEU A 1 127 ? -10.710 -8.202 -32.597 1.00 79.06 127 LEU A CA 1
ATOM 1024 C C . LEU A 1 127 ? -11.701 -7.693 -33.654 1.00 79.06 127 LEU A C 1
ATOM 1026 O O . LEU A 1 127 ? -12.473 -8.487 -34.200 1.00 79.06 127 LEU A O 1
ATOM 1030 N N . ASP A 1 128 ? -11.671 -6.391 -33.933 1.00 76.56 128 ASP A N 1
ATOM 1031 C CA . ASP A 1 128 ? -12.586 -5.714 -34.854 1.00 76.56 128 ASP A CA 1
ATOM 1032 C C . ASP A 1 128 ? -12.253 -6.015 -36.322 1.00 76.56 128 ASP A C 1
ATOM 1034 O O . ASP A 1 128 ? -13.128 -5.949 -37.181 1.00 76.56 128 ASP A O 1
ATOM 1038 N N . GLY A 1 129 ? -11.006 -6.412 -36.604 1.00 69.00 129 GLY A N 1
ATOM 1039 C CA . GLY A 1 129 ? -10.541 -6.803 -37.938 1.00 69.00 129 GLY A CA 1
ATOM 1040 C C . GLY A 1 129 ? -10.694 -8.293 -38.261 1.00 69.00 129 GLY A C 1
ATOM 1041 O O . GLY A 1 129 ? -10.252 -8.720 -39.323 1.00 69.00 129 GLY A O 1
ATOM 1042 N N . ILE A 1 130 ? -11.272 -9.100 -37.361 1.00 81.88 130 ILE A N 1
ATOM 1043 C CA . ILE A 1 130 ? -11.334 -10.562 -37.518 1.00 81.88 130 ILE A CA 1
ATOM 1044 C C . ILE A 1 130 ? -12.730 -10.995 -37.977 1.00 81.88 130 ILE A C 1
ATOM 1046 O O . ILE A 1 130 ? -13.680 -11.024 -37.179 1.00 81.88 130 ILE A O 1
ATOM 1050 N N . ASP A 1 131 ? -12.832 -11.376 -39.252 1.00 83.12 131 ASP A N 1
ATOM 1051 C CA . ASP A 1 131 ? -14.061 -11.896 -39.852 1.00 83.12 131 ASP A CA 1
ATOM 1052 C C . ASP A 1 131 ? -14.469 -13.270 -39.288 1.00 83.12 131 ASP A C 1
ATOM 1054 O O . ASP A 1 131 ? -13.705 -13.958 -38.611 1.00 83.12 131 ASP A O 1
ATOM 1058 N N . ARG A 1 132 ? -15.711 -13.689 -39.550 1.00 81.25 132 ARG A N 1
ATOM 1059 C CA . ARG A 1 132 ? -16.282 -14.915 -38.970 1.00 81.25 132 ARG A CA 1
ATOM 1060 C C . ARG A 1 132 ? -15.543 -16.194 -39.391 1.00 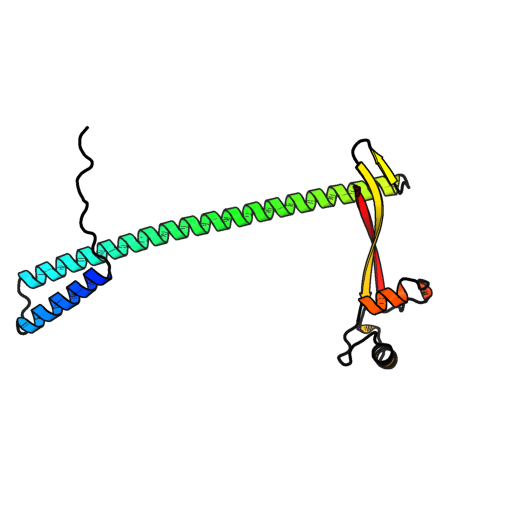81.25 132 ARG A C 1
ATOM 1062 O O . ARG A 1 132 ? -15.499 -17.137 -38.597 1.00 81.25 132 ARG A O 1
ATOM 1069 N N . ASP A 1 133 ? -14.966 -16.224 -40.586 1.00 83.38 133 ASP A N 1
ATOM 1070 C CA . ASP A 1 133 ? -14.271 -17.392 -41.127 1.00 83.38 133 ASP A CA 1
ATOM 1071 C C . ASP A 1 133 ? -12.862 -17.504 -40.532 1.00 83.38 133 ASP A C 1
ATOM 1073 O O . ASP A 1 133 ? -12.410 -18.588 -40.155 1.00 83.38 133 ASP A O 1
ATOM 1077 N N . GLU A 1 134 ? -12.192 -16.371 -40.346 1.00 82.06 134 GLU A N 1
ATOM 1078 C CA . GLU A 1 134 ? -10.946 -16.227 -39.601 1.00 82.06 134 GLU A CA 1
ATOM 1079 C C . GLU A 1 134 ? -11.136 -16.643 -38.136 1.00 82.06 134 GLU A C 1
ATOM 1081 O O . GLU A 1 134 ? -10.329 -17.393 -37.589 1.00 82.06 134 GLU A O 1
ATOM 1086 N N . ARG A 1 135 ? -12.258 -16.260 -37.504 1.00 83.25 135 ARG A N 1
ATOM 1087 C CA . ARG A 1 135 ? -12.587 -16.692 -36.132 1.00 83.25 135 ARG A CA 1
ATOM 1088 C C . ARG A 1 135 ? -12.699 -18.208 -36.016 1.00 83.25 135 ARG A C 1
ATOM 1090 O O . ARG A 1 135 ? -12.157 -18.793 -35.079 1.00 83.25 135 ARG A O 1
ATOM 1097 N N . ALA A 1 136 ? -13.391 -18.843 -36.960 1.00 83.19 136 ALA A N 1
ATOM 1098 C CA . ALA A 1 136 ? -13.548 -20.293 -36.980 1.00 83.19 136 ALA A CA 1
ATOM 1099 C C . ALA A 1 136 ? -12.202 -21.008 -37.186 1.00 83.19 136 ALA A C 1
ATOM 1101 O O . ALA A 1 136 ? -11.938 -22.013 -36.522 1.00 83.19 136 ALA A O 1
ATOM 1102 N N . ARG A 1 137 ? -11.332 -20.462 -38.048 1.00 85.19 137 ARG A N 1
ATOM 1103 C CA . ARG A 1 137 ? -9.959 -20.952 -38.246 1.00 85.19 137 ARG A CA 1
ATOM 1104 C C . ARG A 1 137 ? -9.122 -20.833 -36.975 1.00 85.19 137 ARG A C 1
ATOM 1106 O O . ARG A 1 137 ? -8.565 -21.827 -36.530 1.00 85.19 137 ARG A O 1
ATOM 1113 N N . LEU A 1 138 ? -9.124 -19.672 -36.323 1.00 84.62 138 LEU A N 1
ATOM 1114 C CA . LEU A 1 1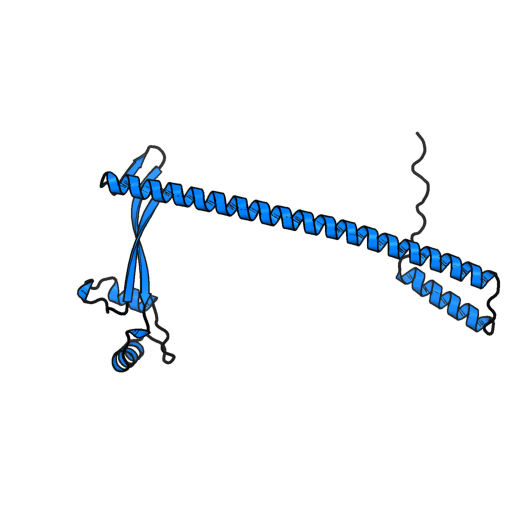38 ? -8.364 -19.441 -35.091 1.00 84.62 138 LEU A CA 1
ATOM 1115 C C . LEU A 1 138 ? -8.790 -20.368 -33.946 1.00 84.62 138 LEU A C 1
ATOM 1117 O O . LEU A 1 138 ? -7.940 -20.823 -33.183 1.00 84.62 138 LEU A O 1
ATOM 1121 N N . ILE A 1 139 ? -10.085 -20.679 -33.829 1.00 85.38 139 ILE A N 1
ATOM 1122 C CA . ILE A 1 139 ? -10.575 -21.659 -32.848 1.00 85.38 139 ILE A CA 1
ATOM 1123 C C . ILE A 1 139 ? -10.106 -23.071 -33.217 1.00 85.38 139 ILE A C 1
ATOM 1125 O O . ILE A 1 139 ? -9.610 -23.803 -32.362 1.00 85.38 139 ILE A O 1
ATOM 1129 N N . LYS A 1 140 ? -10.226 -23.449 -34.496 1.00 87.00 140 LYS A N 1
ATOM 1130 C CA . LYS A 1 140 ? -9.811 -24.766 -34.998 1.00 87.00 140 LYS A CA 1
ATOM 1131 C C . LYS A 1 140 ? -8.312 -25.016 -34.812 1.00 87.00 140 LYS A C 1
ATOM 1133 O O . LYS A 1 140 ? -7.928 -26.118 -34.429 1.00 87.00 140 LYS A O 1
ATOM 1138 N N . ASP A 1 141 ? -7.494 -23.997 -35.045 1.00 84.56 141 ASP A N 1
ATOM 1139 C CA . ASP A 1 141 ? -6.033 -24.074 -34.976 1.00 84.56 141 ASP A CA 1
ATOM 1140 C C . ASP A 1 141 ? -5.501 -23.908 -33.537 1.00 84.56 141 ASP A C 1
ATOM 1142 O O . ASP A 1 141 ? -4.295 -23.947 -33.300 1.00 84.56 141 ASP A O 1
ATOM 1146 N N . GLY A 1 142 ? -6.390 -23.740 -32.548 1.00 83.62 142 GLY A N 1
ATOM 1147 C CA . GLY A 1 142 ? -6.029 -23.613 -31.132 1.00 83.62 142 GLY A CA 1
ATOM 1148 C C . GLY A 1 142 ? -5.480 -22.237 -30.737 1.00 83.62 142 GLY A C 1
ATOM 1149 O O . GLY A 1 142 ? -4.978 -22.061 -29.626 1.00 83.62 142 GLY A O 1
ATOM 1150 N N . PHE A 1 143 ? -5.591 -21.242 -31.618 1.00 83.56 143 PHE A N 1
ATOM 1151 C CA . PHE A 1 143 ? -5.218 -19.855 -31.341 1.00 83.56 143 PHE A CA 1
ATOM 1152 C C . PHE A 1 143 ? -6.303 -19.074 -30.591 1.00 83.56 143 PHE A C 1
ATOM 1154 O O . PHE A 1 143 ? -6.009 -18.004 -30.056 1.00 83.56 143 PHE A O 1
ATOM 1161 N N . ALA A 1 144 ? -7.529 -19.597 -30.510 1.00 83.69 144 ALA A N 1
ATOM 1162 C CA . ALA A 1 144 ? -8.638 -19.003 -29.774 1.00 83.69 144 ALA A CA 1
ATOM 1163 C C . ALA A 1 144 ? -9.475 -20.056 -29.028 1.00 83.69 144 ALA A C 1
ATOM 1165 O O . ALA A 1 144 ? -9.690 -21.160 -29.518 1.00 83.69 144 ALA A O 1
ATOM 1166 N N . GLU A 1 145 ? -9.994 -19.704 -27.852 1.00 84.31 145 GLU A N 1
ATOM 1167 C CA . GLU A 1 145 ? -11.008 -20.510 -27.157 1.00 84.31 145 GLU A CA 1
ATOM 1168 C C . GLU A 1 145 ? -12.389 -20.366 -27.832 1.00 84.31 145 GLU A C 1
ATOM 1170 O O . GLU A 1 145 ? -12.644 -19.381 -28.524 1.00 84.31 145 GLU A O 1
ATOM 1175 N N . ASN A 1 146 ? -13.330 -21.284 -27.565 1.00 78.00 146 ASN A N 1
ATOM 1176 C CA . ASN A 1 146 ? -14.705 -21.235 -28.106 1.00 78.00 146 ASN A CA 1
ATOM 1177 C C . ASN A 1 146 ? -15.473 -19.942 -27.766 1.00 78.00 146 ASN A C 1
ATOM 1179 O O . ASN A 1 146 ? -16.379 -19.552 -28.495 1.00 78.00 146 ASN A O 1
ATOM 1183 N N . ILE A 1 147 ? -15.095 -19.257 -26.682 1.00 77.62 147 ILE A N 1
ATOM 1184 C CA . ILE A 1 147 ? -15.609 -17.925 -26.307 1.00 77.62 147 ILE A CA 1
ATOM 1185 C C . ILE A 1 147 ? -14.929 -16.775 -27.076 1.00 77.62 147 ILE A C 1
ATOM 1187 O O . ILE A 1 147 ? -15.068 -15.611 -26.717 1.00 77.62 147 ILE A O 1
ATOM 1191 N N . PHE A 1 148 ? -14.164 -17.108 -28.115 1.00 78.12 148 PHE A N 1
ATOM 1192 C CA . PHE A 1 148 ? -13.313 -16.229 -28.907 1.00 78.12 148 PHE A CA 1
ATOM 1193 C C . PHE A 1 148 ? -12.329 -15.396 -28.074 1.00 78.12 148 PHE A C 1
ATOM 1195 O O . PHE A 1 148 ? -12.203 -14.181 -28.216 1.00 78.12 148 PHE A O 1
ATOM 1202 N N . LYS A 1 149 ? -11.600 -16.084 -27.192 1.00 82.75 149 LYS A N 1
ATOM 1203 C CA . LYS A 1 149 ? -10.485 -15.516 -26.430 1.00 82.75 149 LYS A CA 1
ATOM 1204 C C . LYS A 1 149 ? -9.166 -15.945 -27.063 1.00 82.75 149 LYS A C 1
ATOM 1206 O O . LYS A 1 149 ? -8.859 -17.134 -27.077 1.00 82.75 149 LYS A O 1
ATOM 1211 N N . LEU A 1 150 ? -8.400 -14.984 -27.579 1.00 84.81 150 LEU A N 1
ATOM 1212 C CA . LEU A 1 150 ? -7.131 -15.247 -28.261 1.00 84.81 150 LEU A CA 1
ATOM 1213 C C . LEU A 1 150 ? -6.019 -15.674 -27.294 1.00 84.81 150 LEU A C 1
ATOM 1215 O O . LEU A 1 150 ? -5.825 -15.091 -26.225 1.00 84.81 150 LEU A O 1
ATOM 1219 N N . SER A 1 151 ? -5.231 -16.655 -27.723 1.00 85.38 151 SER A N 1
ATOM 1220 C CA . SER A 1 151 ? -4.033 -17.133 -27.043 1.00 85.38 151 SER A CA 1
ATOM 1221 C C . SER A 1 151 ? -2.796 -16.404 -27.572 1.00 85.38 151 SER A C 1
ATOM 1223 O O . SER A 1 151 ? -2.138 -16.844 -28.516 1.00 85.38 151 SER A O 1
ATOM 1225 N N . MET A 1 152 ? -2.450 -15.271 -26.951 1.00 83.12 152 MET A N 1
ATOM 1226 C CA . MET A 1 152 ? -1.315 -14.443 -27.390 1.00 83.12 152 MET A CA 1
ATOM 1227 C C . MET A 1 152 ? 0.035 -15.169 -27.341 1.00 83.12 152 MET A C 1
ATOM 1229 O O . MET A 1 152 ? 0.917 -14.873 -28.142 1.00 83.12 152 MET A O 1
ATOM 1233 N N . SER A 1 153 ? 0.220 -16.127 -26.431 1.00 82.44 153 SER A N 1
ATOM 1234 C CA . SER A 1 153 ? 1.433 -16.954 -26.363 1.00 82.44 153 SER A CA 1
ATOM 1235 C C . SER A 1 153 ? 1.590 -17.846 -27.597 1.00 82.44 153 SER A C 1
ATOM 1237 O O . SER A 1 153 ? 2.690 -17.953 -28.146 1.00 82.44 153 SER A O 1
ATOM 1239 N N . SER A 1 154 ? 0.489 -18.443 -28.052 1.00 83.12 154 SER A N 1
ATOM 1240 C CA . SER A 1 154 ? 0.452 -19.326 -29.221 1.00 83.12 154 SER A CA 1
ATOM 1241 C C . SER A 1 154 ? 0.634 -18.523 -30.505 1.00 83.12 154 SER A C 1
ATOM 1243 O O . SER A 1 154 ? 1.495 -18.854 -31.317 1.00 83.12 154 SER A O 1
ATOM 1245 N N . LEU A 1 155 ? -0.081 -17.398 -30.624 1.00 84.38 155 LEU A N 1
ATOM 1246 C CA . LEU A 1 155 ? 0.063 -16.460 -31.740 1.00 84.38 155 LEU A CA 1
ATOM 1247 C C . LEU A 1 155 ? 1.490 -15.920 -31.842 1.00 84.38 155 LEU A C 1
ATOM 1249 O O . LEU A 1 155 ? 2.094 -15.961 -32.909 1.00 84.38 155 LEU A O 1
ATOM 1253 N N . LYS A 1 156 ? 2.076 -15.483 -30.721 1.00 83.50 156 LYS A N 1
ATOM 1254 C CA . LYS A 1 156 ? 3.462 -15.012 -30.699 1.00 83.50 156 LYS A CA 1
ATOM 1255 C C . LYS A 1 156 ? 4.427 -16.111 -31.127 1.00 83.50 156 LYS A C 1
ATOM 1257 O O . LYS A 1 156 ? 5.325 -15.842 -31.904 1.00 83.50 156 LYS A O 1
ATOM 1262 N N . THR A 1 157 ? 4.264 -17.342 -30.650 1.00 84.69 157 THR A N 1
ATOM 1263 C CA . THR A 1 157 ? 5.151 -18.450 -31.047 1.00 84.69 157 THR A CA 1
ATOM 1264 C C . THR A 1 157 ? 5.062 -18.740 -32.546 1.00 84.69 157 THR A C 1
ATOM 1266 O O . THR A 1 157 ? 6.092 -18.930 -33.185 1.00 84.69 157 THR A O 1
ATOM 1269 N N . HIS A 1 158 ? 3.852 -18.720 -33.103 1.00 83.31 158 HIS A N 1
ATOM 1270 C CA . HIS A 1 158 ? 3.603 -18.985 -34.517 1.00 83.31 158 HIS A CA 1
ATOM 1271 C C . HIS A 1 158 ? 4.149 -17.874 -35.431 1.00 83.31 158 HIS A C 1
ATOM 1273 O O . HIS A 1 158 ? 4.874 -18.135 -36.391 1.00 83.31 158 HIS A O 1
ATOM 1279 N N . TYR A 1 159 ? 3.858 -16.614 -35.108 1.00 84.06 159 TYR A N 1
ATOM 1280 C CA . TYR A 1 159 ? 4.164 -15.489 -35.990 1.00 84.06 159 TYR A CA 1
ATOM 1281 C C . TYR A 1 159 ? 5.532 -14.843 -35.744 1.00 84.06 159 TYR A C 1
ATOM 1283 O O . TYR A 1 159 ? 6.052 -14.191 -36.640 1.00 84.06 159 TYR A O 1
ATOM 1291 N N . LYS A 1 160 ? 6.176 -15.050 -34.588 1.00 80.69 160 LYS A N 1
ATOM 1292 C CA . LYS A 1 160 ? 7.477 -14.420 -34.273 1.00 80.69 160 LYS A CA 1
ATOM 1293 C C . LYS A 1 160 ? 8.615 -14.832 -35.210 1.00 80.69 160 LYS A C 1
ATOM 1295 O O . LYS A 1 160 ? 9.551 -14.062 -35.396 1.00 80.69 160 LYS A O 1
ATOM 1300 N N . SER A 1 161 ? 8.568 -16.044 -35.756 1.00 79.31 161 SER A N 1
ATOM 1301 C CA . SER A 1 161 ? 9.557 -16.533 -36.728 1.00 79.31 161 SER A CA 1
ATOM 1302 C C . SER A 1 161 ? 9.104 -16.368 -38.178 1.00 79.31 161 SER A C 1
ATOM 1304 O O . SER A 1 161 ? 9.871 -16.685 -39.085 1.00 79.31 161 SER A O 1
ATOM 1306 N N . SER A 1 162 ? 7.880 -15.885 -38.394 1.00 79.94 162 SER A N 1
ATOM 1307 C CA . SER A 1 162 ? 7.330 -15.658 -39.725 1.00 79.94 162 SER A CA 1
ATOM 1308 C C . SER A 1 162 ? 7.780 -14.289 -40.261 1.00 79.94 162 SER A C 1
ATOM 1310 O O . SER A 1 162 ? 7.991 -13.362 -39.473 1.00 79.94 162 SER A O 1
ATOM 1312 N N . PRO A 1 163 ? 7.956 -14.130 -41.583 1.00 78.12 163 PRO A N 1
ATOM 1313 C CA . PRO A 1 163 ? 8.140 -12.823 -42.210 1.00 78.12 163 PRO A CA 1
ATOM 1314 C C . PRO A 1 163 ? 7.050 -11.829 -41.778 1.00 78.12 163 PRO A C 1
ATOM 1316 O O . PRO A 1 163 ? 5.892 -12.210 -41.653 1.00 78.12 163 PRO A O 1
ATOM 1319 N N . GLU A 1 164 ? 7.380 -10.538 -41.632 1.00 71.50 164 GLU A N 1
ATOM 1320 C CA . GLU A 1 164 ? 6.401 -9.493 -41.244 1.00 71.50 164 GLU A CA 1
ATOM 1321 C C . GLU A 1 164 ? 5.177 -9.432 -42.177 1.00 71.50 164 GLU A C 1
ATOM 1323 O O . GLU A 1 164 ? 4.106 -9.011 -41.763 1.00 71.50 164 GLU A O 1
ATOM 1328 N N . LYS A 1 165 ? 5.320 -9.905 -43.420 1.00 74.94 165 LYS A N 1
ATOM 1329 C CA . LYS A 1 165 ? 4.254 -9.978 -44.432 1.00 74.94 165 LYS A CA 1
ATOM 1330 C C . LYS A 1 165 ? 3.194 -11.042 -44.132 1.00 74.94 165 LYS A C 1
ATOM 1332 O O . LYS A 1 165 ? 2.089 -10.950 -44.651 1.00 74.94 165 LYS A O 1
ATOM 1337 N N . ASP A 1 166 ? 3.554 -12.033 -43.324 1.00 80.44 166 ASP A N 1
ATOM 1338 C CA . ASP A 1 166 ? 2.706 -13.168 -42.962 1.00 80.44 166 ASP A CA 1
ATOM 1339 C C . ASP A 1 166 ? 2.058 -12.966 -41.584 1.00 80.44 166 ASP A C 1
ATOM 1341 O O . ASP A 1 166 ? 1.283 -13.807 -41.125 1.00 80.44 166 ASP A O 1
ATOM 1345 N N . VAL A 1 167 ? 2.379 -11.856 -40.908 1.00 82.25 167 VAL A N 1
ATOM 1346 C CA . VAL A 1 167 ? 1.706 -11.429 -39.683 1.00 82.25 167 VAL A CA 1
ATOM 1347 C C . VAL A 1 167 ? 0.371 -10.793 -40.086 1.00 82.25 167 VAL A C 1
ATOM 1349 O O . VAL A 1 167 ? 0.375 -9.808 -40.824 1.00 82.25 167 VAL A O 1
ATOM 1352 N N . PRO A 1 168 ? -0.773 -11.335 -39.633 1.00 84.00 168 PRO A N 1
ATOM 1353 C CA . PRO A 1 168 ? -2.078 -10.786 -39.972 1.00 84.00 168 PRO A CA 1
ATOM 1354 C C . PRO A 1 168 ? -2.223 -9.326 -39.539 1.00 84.00 168 PRO A C 1
ATOM 1356 O O . PRO A 1 168 ? -1.743 -8.949 -38.473 1.00 84.00 168 PRO A O 1
ATOM 1359 N N . GLU A 1 169 ? -2.959 -8.527 -40.314 1.00 83.62 169 GLU A N 1
ATOM 1360 C CA . GLU A 1 169 ? -3.165 -7.090 -40.046 1.00 83.62 169 GLU A CA 1
ATOM 1361 C C . GLU A 1 169 ? -3.847 -6.811 -38.701 1.00 83.62 169 GLU A C 1
ATOM 1363 O O . GLU A 1 169 ? -3.662 -5.754 -38.103 1.00 83.62 169 GLU A O 1
ATOM 1368 N N . TRP A 1 170 ? -4.620 -7.772 -38.196 1.00 85.56 170 TRP A N 1
ATOM 1369 C CA . TRP A 1 170 ? -5.242 -7.684 -36.882 1.00 85.56 170 TRP A CA 1
ATOM 1370 C C . TRP A 1 170 ? -4.255 -7.936 -35.731 1.00 85.56 170 TRP A C 1
ATOM 1372 O O . TRP A 1 170 ? -4.649 -7.788 -34.577 1.00 85.56 170 TRP A O 1
ATOM 1382 N N . ILE A 1 171 ? -2.995 -8.299 -35.998 1.00 85.31 171 ILE A N 1
ATOM 1383 C CA . ILE A 1 171 ? -1.922 -8.410 -35.002 1.00 85.31 171 ILE A CA 1
ATOM 1384 C C . ILE A 1 171 ? -1.025 -7.176 -35.083 1.00 85.31 171 ILE A C 1
ATOM 1386 O O . ILE A 1 171 ? -0.337 -6.929 -36.068 1.00 85.31 171 ILE A O 1
ATOM 1390 N N . GLU A 1 172 ? -0.949 -6.442 -33.982 1.00 83.88 172 GLU A N 1
ATOM 1391 C CA . GLU A 1 172 ? -0.074 -5.289 -33.841 1.00 83.88 172 GLU A CA 1
ATOM 1392 C C . GLU A 1 172 ? 1.190 -5.673 -33.064 1.00 83.88 172 GLU A C 1
ATOM 1394 O O . GLU A 1 172 ? 1.134 -6.087 -31.901 1.00 83.88 172 GLU A O 1
ATOM 1399 N N . VAL A 1 173 ? 2.356 -5.496 -33.691 1.00 84.56 173 VAL A N 1
ATOM 1400 C CA . VAL A 1 173 ? 3.661 -5.692 -33.045 1.00 84.56 173 VAL A CA 1
ATOM 1401 C C . VAL A 1 173 ? 4.344 -4.343 -32.856 1.00 84.56 173 VAL A C 1
ATOM 1403 O O . VAL A 1 173 ? 4.794 -3.710 -33.806 1.00 84.56 173 VAL A O 1
ATOM 1406 N N . THR A 1 174 ? 4.460 -3.896 -31.607 1.00 85.06 174 THR A N 1
ATOM 1407 C CA . THR A 1 174 ? 5.171 -2.659 -31.265 1.00 85.06 174 THR A CA 1
ATOM 1408 C C . THR A 1 174 ? 6.575 -2.977 -30.760 1.00 85.06 174 THR A C 1
ATOM 1410 O O . THR A 1 174 ? 6.730 -3.625 -29.721 1.00 85.06 174 THR A O 1
ATOM 1413 N N . LYS A 1 175 ? 7.603 -2.464 -31.447 1.00 87.88 175 LYS A N 1
ATOM 1414 C CA . LYS A 1 175 ? 9.008 -2.537 -31.017 1.00 87.88 175 LYS A CA 1
ATOM 1415 C C . LYS A 1 175 ? 9.362 -1.311 -30.169 1.00 87.88 175 LYS A C 1
ATOM 1417 O O . LYS A 1 175 ? 9.114 -0.175 -30.568 1.00 87.88 175 LYS A O 1
ATOM 1422 N N . LYS A 1 176 ? 9.920 -1.525 -28.975 1.00 89.75 176 LYS A N 1
ATOM 1423 C CA . LYS A 1 176 ? 10.392 -0.463 -28.071 1.00 89.75 176 LYS A CA 1
ATOM 1424 C C . LYS A 1 176 ? 11.848 -0.707 -27.678 1.00 89.75 176 LYS A C 1
ATOM 1426 O O . LYS A 1 176 ? 12.122 -1.738 -27.049 1.00 89.75 176 LYS A O 1
ATOM 1431 N N . PRO A 1 177 ? 12.768 0.224 -27.988 1.00 91.19 177 PRO A N 1
ATOM 1432 C CA . PRO A 1 177 ? 14.161 0.095 -27.598 1.00 91.19 177 PRO A CA 1
ATOM 1433 C C . PRO A 1 177 ? 14.330 0.292 -26.088 1.00 91.19 177 PRO A C 1
ATOM 1435 O O . PRO A 1 177 ? 13.645 1.101 -25.457 1.00 91.19 177 PRO A O 1
ATOM 1438 N N . TYR A 1 178 ? 15.264 -0.446 -25.498 1.00 93.81 178 TYR A N 1
ATOM 1439 C CA . TYR A 1 178 ? 15.626 -0.342 -24.090 1.00 93.81 178 TYR A CA 1
ATOM 1440 C C . TYR A 1 178 ? 17.105 -0.679 -23.873 1.00 93.81 178 TYR A C 1
ATOM 1442 O O . TYR A 1 178 ? 17.738 -1.352 -24.685 1.00 93.81 178 TYR A O 1
ATOM 1450 N N . ILE A 1 179 ? 17.659 -0.224 -22.746 1.00 93.88 179 ILE A N 1
ATOM 1451 C CA . ILE A 1 179 ? 19.021 -0.574 -22.330 1.00 93.88 179 ILE A CA 1
ATOM 1452 C C . ILE A 1 179 ? 18.997 -1.781 -21.401 1.00 93.88 179 ILE A C 1
ATOM 1454 O O . ILE A 1 179 ? 18.348 -1.761 -20.350 1.00 93.88 179 ILE A O 1
ATOM 1458 N N . ARG A 1 180 ? 19.762 -2.810 -21.769 1.00 92.81 180 ARG A N 1
ATOM 1459 C CA . ARG A 1 180 ? 20.163 -3.903 -20.883 1.00 92.81 180 ARG A CA 1
ATOM 1460 C C . ARG A 1 180 ? 21.543 -3.592 -20.301 1.00 92.81 180 ARG A C 1
ATOM 1462 O O . ARG A 1 180 ? 22.439 -3.184 -21.036 1.00 92.81 180 ARG A O 1
ATOM 1469 N N . VAL A 1 181 ? 21.697 -3.810 -18.996 1.00 91.12 181 VAL A N 1
ATOM 1470 C CA . VAL A 1 181 ? 22.968 -3.668 -18.272 1.00 91.12 181 VAL A CA 1
ATOM 1471 C C . VAL A 1 181 ? 23.340 -5.019 -17.664 1.00 91.12 181 VAL A C 1
ATOM 1473 O O . VAL A 1 181 ? 22.460 -5.684 -17.114 1.00 91.12 181 VAL A O 1
ATOM 1476 N N . SER A 1 182 ? 24.607 -5.416 -17.789 1.00 85.81 182 SER A N 1
ATOM 1477 C CA . SER A 1 182 ? 25.188 -6.652 -17.236 1.00 85.81 182 SER A CA 1
ATOM 1478 C C . SER A 1 182 ? 26.593 -6.433 -16.703 1.00 85.81 182 SER A C 1
ATOM 1480 O O . SER A 1 182 ? 27.348 -5.689 -17.384 1.00 85.81 182 SER A O 1
#

Foldseek 3Di:
DDDDDDDPPVLDDPVRLVVLVVVLVVVCVVVVNDCDPVSVVSVVVSVVSNVVNVVVVVVVVVVVVVVVVVVVVVVVVVVVVVVVVVVVVVVVFVVVLVVCVVVVHQWDDDPVKIKGKDKDKDKDFAPVPQDPVNQVVCCVVVQAPPVGHGDVVVLCVVPVPPDPVPNDPRMDIDIDITMDMD